Protein AF-A0A7J4V4W9-F1 (afdb_monomer)

Sequenc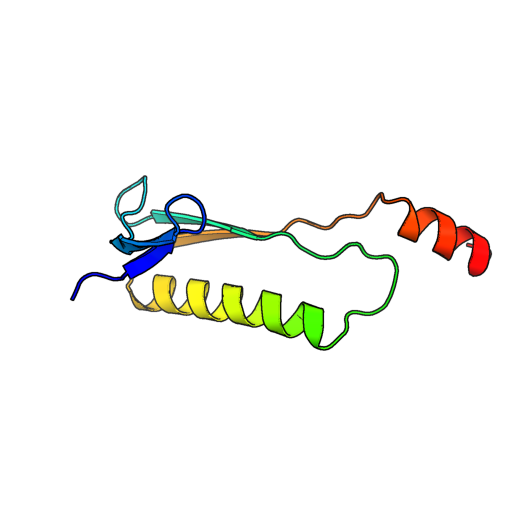e (84 aa):
MAFNLHNTLTRKKEEFVPLDDGKVRMYSCGPTVWDYAHVGNFRAYICVDVLKRYMLYKGSDVIHIMNITDVDDKIIERSVQEKK

Foldseek 3Di:
DFDWDQDPVVRDTDGDDDPDPLEAEEEDEADAPLDDDDPVRVVRVVVVVVVQVVSVVVRGHYDYDYDYNPDDPSNVVSCVVVVD

Solvent-accessible surface area (backbone atoms only — not comparable to full-atom values): 5229 Å² total; per-residue (Å²): 131,85,57,67,42,76,38,78,91,79,71,41,76,40,76,68,72,60,93,44,90,63,37,39,79,45,78,49,89,50,55,66,75,53,66,84,85,49,74,73,56,51,53,56,52,49,54,52,48,53,51,50,52,51,43,46,74,73,67,33,49,72,50,74,49,65,57,74,42,86,76,52,72,64,39,56,55,43,30,61,73,71,74,96

Radius of gyration: 17.02 Å; Cα contacts (8 Å, |Δi|>4): 86; chains: 1; bounding box: 36×26×48 Å

Structure (mmCIF, N/CA/C/O backbone):
data_AF-A0A7J4V4W9-F1
#
_entry.id   AF-A0A7J4V4W9-F1
#
loop_
_atom_site.group_PDB
_atom_site.id
_atom_site.type_symbol
_atom_site.label_atom_id
_atom_site.label_alt_id
_atom_site.label_comp_id
_atom_site.label_asym_id
_atom_site.label_entity_id
_atom_site.label_seq_id
_atom_site.pdbx_PDB_ins_code
_atom_site.Cartn_x
_atom_site.Cartn_y
_atom_site.Cartn_z
_atom_site.occupancy
_atom_site.B_iso_or_equiv
_atom_site.auth_seq_id
_atom_site.auth_comp_id
_atom_site.auth_asym_id
_atom_site.auth_atom_id
_atom_site.pdbx_PDB_model_num
ATOM 1 N N . MET A 1 1 ? -10.936 3.141 23.345 1.00 62.12 1 MET A N 1
ATOM 2 C CA . MET A 1 1 ? -11.105 4.329 22.480 1.00 62.12 1 MET A CA 1
ATOM 3 C C . MET A 1 1 ? -11.284 3.861 21.046 1.00 62.12 1 MET A C 1
ATOM 5 O O . MET A 1 1 ? -10.619 2.897 20.669 1.00 62.12 1 MET A O 1
ATOM 9 N N . ALA A 1 2 ? -12.187 4.501 20.300 1.00 82.44 2 ALA A N 1
ATOM 10 C CA . ALA A 1 2 ? -12.403 4.255 18.876 1.00 82.44 2 ALA A CA 1
ATOM 11 C C . ALA A 1 2 ? -11.125 4.534 18.066 1.00 82.44 2 ALA A C 1
ATOM 13 O O . ALA A 1 2 ? -10.359 5.441 18.408 1.00 82.44 2 ALA A O 1
ATOM 14 N N . PHE A 1 3 ? -10.868 3.737 17.027 1.00 91.75 3 PHE A N 1
ATOM 15 C CA . PHE A 1 3 ? -9.734 3.954 16.131 1.00 91.75 3 PHE A CA 1
ATOM 16 C C . PHE A 1 3 ? -10.158 4.897 15.004 1.00 91.75 3 PHE A C 1
ATOM 18 O O . PHE A 1 3 ? -11.077 4.579 14.257 1.00 91.75 3 PHE A O 1
ATOM 25 N N . ASN A 1 4 ? -9.494 6.048 14.883 1.00 95.50 4 ASN A N 1
ATOM 26 C CA . ASN A 1 4 ? -9.832 7.063 13.886 1.00 95.50 4 ASN A CA 1
ATOM 27 C C . ASN A 1 4 ? -8.772 7.134 12.782 1.00 95.50 4 ASN A C 1
ATOM 29 O O . ASN A 1 4 ? -7.577 7.217 13.076 1.00 95.50 4 ASN A O 1
ATOM 33 N N . LEU A 1 5 ? -9.210 7.203 11.526 1.00 96.06 5 LEU A N 1
ATOM 34 C CA . LEU A 1 5 ? -8.360 7.398 10.351 1.00 96.06 5 LEU A CA 1
ATOM 35 C C . LEU A 1 5 ? -8.658 8.738 9.681 1.00 96.06 5 LEU A C 1
ATOM 37 O O . LEU A 1 5 ? -9.783 9.227 9.705 1.00 96.06 5 LEU A O 1
ATOM 41 N N . HIS A 1 6 ? -7.640 9.351 9.077 1.00 97.75 6 HIS A N 1
ATOM 42 C CA . HIS A 1 6 ? -7.862 10.513 8.223 1.00 97.75 6 HIS A CA 1
ATOM 43 C C . HIS A 1 6 ? -8.436 10.053 6.882 1.00 97.75 6 HIS A C 1
ATOM 45 O O . HIS A 1 6 ? -7.754 9.368 6.122 1.00 97.75 6 HIS A O 1
ATOM 51 N N . ASN A 1 7 ? -9.672 10.445 6.595 1.00 98.12 7 ASN A N 1
ATOM 52 C CA . ASN A 1 7 ? -10.337 10.163 5.336 1.00 98.12 7 ASN A CA 1
ATOM 53 C C . ASN A 1 7 ? -10.076 11.308 4.350 1.00 98.12 7 ASN A C 1
ATOM 55 O O . ASN A 1 7 ? -10.570 12.421 4.526 1.00 98.12 7 ASN A O 1
ATOM 59 N N . THR A 1 8 ? -9.303 11.043 3.296 1.00 98.06 8 THR A N 1
ATOM 60 C CA . THR A 1 8 ? -8.973 12.045 2.270 1.00 98.06 8 THR A CA 1
ATOM 61 C C . THR A 1 8 ? -10.211 12.565 1.528 1.00 98.06 8 THR A C 1
ATOM 63 O O . THR A 1 8 ? -10.213 13.729 1.129 1.00 98.06 8 THR A O 1
ATOM 66 N N . LEU A 1 9 ? -11.276 11.759 1.391 1.00 98.12 9 LEU A N 1
ATOM 67 C CA . LEU A 1 9 ? -12.519 12.158 0.717 1.00 98.12 9 LEU A CA 1
ATOM 68 C C . LEU A 1 9 ? -13.221 13.308 1.453 1.00 98.12 9 LEU A C 1
ATOM 70 O O . LEU A 1 9 ? -13.670 14.266 0.830 1.00 98.12 9 LEU A O 1
ATOM 74 N N . THR A 1 10 ? -13.283 13.231 2.782 1.00 98.31 10 THR A N 1
ATOM 75 C CA . THR A 1 10 ? -13.970 14.218 3.632 1.00 98.31 10 THR A CA 1
ATOM 76 C C . THR A 1 10 ? -13.015 15.212 4.291 1.00 98.31 10 THR A C 1
ATOM 78 O O . THR A 1 10 ? -13.454 16.219 4.851 1.00 98.31 10 THR A O 1
ATOM 81 N N . ARG A 1 11 ? -11.704 14.942 4.217 1.00 98.00 11 ARG A N 1
ATOM 82 C CA . ARG A 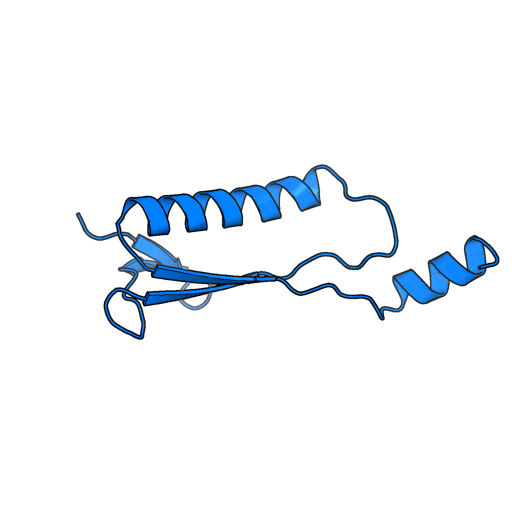1 11 ? -10.603 15.689 4.846 1.00 98.00 11 ARG A CA 1
ATOM 83 C C . ARG A 1 11 ? -10.704 15.761 6.371 1.00 98.00 11 ARG A C 1
ATOM 85 O O . ARG A 1 11 ? -10.200 16.702 6.986 1.00 98.00 11 ARG A O 1
ATOM 92 N N . LYS A 1 12 ? -11.331 14.768 7.002 1.00 98.25 12 LYS A N 1
ATOM 93 C CA . LYS A 1 12 ? -11.537 14.702 8.456 1.00 98.25 12 LYS A CA 1
ATOM 94 C C . LYS A 1 12 ? -10.952 13.424 9.038 1.00 98.25 12 LYS A C 1
ATOM 96 O O . LYS A 1 12 ? -10.664 12.472 8.321 1.00 98.25 12 LYS A O 1
ATOM 101 N N . LYS A 1 13 ? -10.736 13.422 10.354 1.00 97.94 13 LYS A N 1
ATOM 102 C CA . LYS A 1 13 ? -10.517 12.179 11.098 1.00 97.94 13 LYS A CA 1
ATOM 103 C C . LYS A 1 13 ? -11.882 11.578 11.402 1.00 97.94 13 LYS A C 1
ATOM 105 O O . LYS A 1 13 ? -12.710 12.258 11.999 1.00 97.94 13 LYS A O 1
ATOM 110 N N . GLU A 1 14 ? -12.091 10.344 10.987 1.00 97.94 14 GLU A N 1
ATOM 111 C CA . GLU A 1 14 ? -13.354 9.625 11.119 1.00 97.94 14 GLU A CA 1
ATOM 112 C C . GLU A 1 14 ? -13.110 8.296 11.818 1.00 97.94 14 GLU A C 1
ATOM 114 O O . GLU A 1 14 ? -12.026 7.719 11.696 1.00 97.94 14 GLU A O 1
ATOM 119 N N . GLU A 1 15 ? -14.111 7.830 12.558 1.00 96.62 15 GLU A N 1
ATOM 120 C CA . GLU A 1 15 ? -14.077 6.506 13.164 1.00 96.62 15 GLU A CA 1
ATOM 121 C C . GLU A 1 15 ? -14.028 5.442 12.072 1.00 96.62 15 GLU A C 1
ATOM 123 O O . GLU A 1 15 ? -14.834 5.433 11.142 1.00 96.62 15 GLU A O 1
ATOM 128 N N . PHE A 1 16 ? -13.043 4.554 12.175 1.00 95.62 16 PHE A N 1
ATOM 129 C CA . PHE A 1 16 ? -12.925 3.427 11.275 1.00 95.62 16 PHE A CA 1
ATOM 130 C C . PHE A 1 16 ? -13.857 2.310 11.738 1.00 95.62 16 PHE A C 1
ATOM 132 O O . PHE A 1 16 ? -13.633 1.695 12.782 1.00 95.62 16 PHE A O 1
ATOM 139 N N . VAL A 1 17 ? -14.864 2.026 10.918 1.00 94.62 17 VAL A N 1
ATOM 140 C CA . VAL A 1 17 ? -15.777 0.896 11.087 1.00 94.62 17 VAL A CA 1
ATOM 141 C C . VAL A 1 17 ? -15.617 -0.016 9.866 1.00 94.62 17 VAL A C 1
ATOM 143 O O . VAL A 1 17 ? -15.779 0.465 8.740 1.00 94.62 17 VAL A O 1
ATOM 146 N N . PRO A 1 18 ? -15.242 -1.298 10.038 1.00 94.06 18 PRO A N 1
ATOM 147 C CA . PRO A 1 18 ? -15.113 -2.218 8.914 1.00 94.06 18 PRO A CA 1
ATOM 148 C C . PRO A 1 18 ? -16.480 -2.499 8.278 1.00 94.06 18 PRO A C 1
ATOM 150 O O . PRO A 1 18 ? -17.509 -2.426 8.945 1.00 94.06 18 PRO A O 1
ATOM 153 N N . LEU A 1 19 ? -16.491 -2.842 6.984 1.00 94.00 19 LEU A N 1
ATOM 154 C CA . LEU A 1 19 ? -17.741 -3.169 6.287 1.00 94.00 19 LEU A CA 1
ATOM 155 C C . LEU A 1 19 ? -18.367 -4.471 6.809 1.00 94.00 19 LEU A C 1
ATOM 157 O O . LEU A 1 19 ? -19.584 -4.566 6.914 1.00 94.00 19 LEU A O 1
ATOM 161 N N . ASP A 1 20 ? -17.522 -5.453 7.127 1.00 93.69 20 ASP A N 1
ATOM 162 C CA . ASP A 1 20 ? -17.908 -6.733 7.711 1.00 93.69 20 ASP A CA 1
ATOM 163 C C . ASP A 1 20 ? -17.304 -6.816 9.117 1.00 93.69 20 ASP A C 1
ATOM 165 O O . ASP A 1 20 ? -16.114 -6.540 9.296 1.00 93.69 20 ASP A O 1
ATOM 169 N N . ASP A 1 21 ? -18.103 -7.191 10.116 1.00 91.12 21 ASP A N 1
ATOM 170 C CA . ASP A 1 21 ? -17.638 -7.190 11.504 1.00 91.12 21 ASP A CA 1
ATOM 171 C C . ASP A 1 21 ? -16.413 -8.102 11.694 1.00 91.12 21 ASP A C 1
ATOM 173 O O . ASP A 1 21 ? -16.340 -9.218 11.169 1.00 91.12 21 ASP A O 1
ATOM 177 N N . GLY A 1 22 ? -15.406 -7.584 12.397 1.00 90.56 22 GLY A N 1
ATOM 178 C CA . GLY A 1 22 ? -14.122 -8.256 12.607 1.00 90.56 22 GLY A CA 1
ATOM 179 C C . GLY A 1 22 ? -13.225 -8.426 11.368 1.00 90.56 22 GLY A C 1
ATOM 180 O O . GLY A 1 22 ? -12.120 -8.945 11.524 1.00 90.56 22 GLY A O 1
ATOM 181 N N . LYS A 1 23 ? -13.632 -7.986 10.163 1.00 96.69 23 LYS A N 1
ATOM 182 C CA . LYS A 1 23 ? -12.863 -8.163 8.914 1.00 96.69 23 LYS A CA 1
ATOM 183 C C . LYS A 1 23 ? -12.513 -6.841 8.237 1.00 96.69 23 LYS A C 1
ATOM 185 O O . LYS A 1 23 ? -13.368 -6.092 7.769 1.00 96.69 23 LYS A O 1
ATOM 190 N N . VAL A 1 24 ? -11.219 -6.585 8.087 1.00 97.25 24 VAL A N 1
ATOM 191 C CA . VAL A 1 24 ? -10.685 -5.403 7.408 1.00 97.25 24 VAL A CA 1
ATOM 192 C C . VAL A 1 24 ? -10.209 -5.779 6.012 1.00 97.25 24 VAL A C 1
ATOM 194 O O . VAL A 1 24 ? -9.312 -6.602 5.845 1.00 97.25 24 VAL A O 1
ATOM 197 N N . ARG A 1 25 ? -10.772 -5.124 4.995 1.00 97.44 25 ARG A N 1
ATOM 198 C CA . ARG A 1 25 ? -10.303 -5.207 3.608 1.00 97.44 25 ARG A CA 1
ATOM 199 C C . ARG A 1 25 ? -9.537 -3.941 3.258 1.00 97.44 25 ARG A C 1
ATOM 201 O O . ARG A 1 25 ? -10.067 -2.843 3.395 1.00 97.44 25 ARG A O 1
ATOM 208 N N . MET A 1 26 ? -8.298 -4.096 2.808 1.00 97.38 26 MET A N 1
ATOM 209 C CA . MET A 1 26 ? -7.414 -2.985 2.472 1.00 97.38 26 MET A CA 1
ATOM 210 C C . MET A 1 26 ? -6.767 -3.202 1.106 1.00 97.38 26 MET A C 1
ATOM 212 O O . MET A 1 26 ? -6.245 -4.278 0.819 1.00 97.38 26 MET A O 1
ATOM 216 N N . TYR A 1 27 ? -6.754 -2.152 0.290 1.00 98.25 27 TYR A N 1
ATOM 217 C CA . TYR A 1 27 ? -5.987 -2.089 -0.947 1.00 98.25 27 TYR A CA 1
ATOM 218 C C . TYR A 1 27 ? -4.956 -0.966 -0.852 1.00 98.25 27 TYR A C 1
ATOM 220 O O . TYR A 1 27 ? -5.274 0.132 -0.394 1.00 98.25 27 TYR A O 1
ATOM 228 N N . SER A 1 28 ? -3.736 -1.231 -1.307 1.00 98.00 28 SER A N 1
ATOM 229 C CA . SER A 1 28 ? -2.712 -0.205 -1.503 1.00 98.00 28 SER A CA 1
ATOM 230 C C . SER A 1 28 ? -2.096 -0.345 -2.885 1.00 98.00 28 SER A C 1
ATOM 232 O O . SER A 1 28 ? -1.765 -1.456 -3.292 1.00 98.00 28 SER A O 1
ATOM 234 N N . CYS A 1 29 ? -1.878 0.773 -3.574 1.00 97.62 29 CYS A N 1
ATOM 235 C CA . CYS A 1 29 ? -1.137 0.763 -4.830 1.00 97.62 29 CYS A CA 1
ATOM 236 C C . CYS A 1 29 ? 0.295 0.259 -4.592 1.00 97.62 29 CYS A C 1
ATOM 238 O O . CYS A 1 29 ? 0.977 0.743 -3.685 1.00 97.62 29 CYS A O 1
ATOM 240 N N . GLY A 1 30 ? 0.735 -0.705 -5.395 1.00 96.38 30 GLY A N 1
ATOM 241 C CA . GLY A 1 30 ? 2.116 -1.173 -5.414 1.00 96.38 30 GLY A CA 1
ATOM 242 C C . GLY A 1 30 ? 2.963 -0.484 -6.488 1.00 96.38 30 GLY A C 1
ATOM 243 O O . GLY A 1 30 ? 2.558 0.545 -7.037 1.00 96.38 30 GLY A O 1
ATOM 244 N N . PRO A 1 31 ? 4.171 -1.002 -6.758 1.00 97.25 31 PRO A N 1
ATOM 245 C CA . PRO A 1 31 ? 5.132 -0.347 -7.637 1.00 97.25 31 PRO A CA 1
ATOM 246 C C . PRO A 1 31 ? 4.802 -0.531 -9.119 1.00 97.25 31 PRO A C 1
ATOM 248 O O . PRO A 1 31 ? 4.349 -1.597 -9.538 1.00 97.25 31 PRO A O 1
ATOM 251 N N . THR A 1 32 ? 5.179 0.467 -9.918 1.00 97.62 32 THR A N 1
ATOM 252 C CA . THR A 1 32 ? 5.521 0.262 -11.330 1.00 97.62 32 THR A CA 1
ATOM 253 C C . THR A 1 32 ? 6.951 -0.259 -11.411 1.00 97.62 32 THR A C 1
ATOM 255 O O . THR A 1 32 ? 7.877 0.429 -10.978 1.00 97.62 32 THR A O 1
ATOM 258 N N . VAL A 1 33 ? 7.142 -1.468 -11.937 1.00 96.06 33 VAL A N 1
ATOM 259 C CA . VAL A 1 33 ? 8.423 -2.202 -11.875 1.00 96.06 33 VAL A CA 1
ATOM 260 C C . VAL A 1 33 ? 9.367 -1.863 -13.035 1.00 96.06 33 VAL A C 1
ATOM 262 O O . VAL A 1 33 ? 9.844 -2.741 -13.744 1.00 96.06 33 VAL A O 1
ATOM 265 N N . TRP A 1 34 ? 9.637 -0.570 -13.230 1.00 95.31 34 TRP A N 1
ATOM 266 C CA . TRP A 1 34 ? 10.550 -0.083 -14.274 1.00 95.31 34 TRP A CA 1
ATOM 267 C C . TRP A 1 34 ? 11.993 0.132 -13.780 1.00 95.31 34 TRP A C 1
ATOM 269 O O . TRP A 1 34 ? 12.909 0.145 -14.591 1.00 95.31 34 TRP A O 1
ATOM 279 N N . ASP A 1 35 ? 12.215 0.291 -12.471 1.00 95.19 35 ASP A N 1
ATOM 280 C CA . ASP A 1 35 ? 13.544 0.44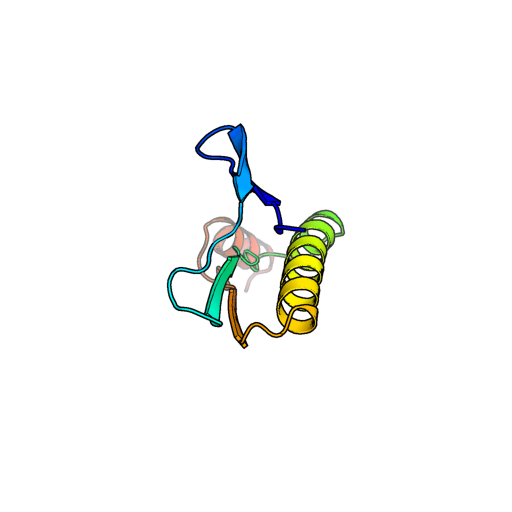4 -11.854 1.00 95.19 35 ASP A CA 1
ATOM 281 C C . ASP A 1 35 ? 13.520 -0.047 -10.391 1.00 95.19 35 ASP A C 1
ATOM 283 O O . ASP A 1 35 ? 12.473 -0.440 -9.862 1.00 95.19 35 ASP A O 1
ATOM 287 N N . TYR A 1 36 ? 14.671 -0.027 -9.718 1.00 95.88 36 TYR A N 1
ATOM 288 C CA . TYR A 1 36 ? 14.800 -0.348 -8.301 1.00 95.88 36 TYR A CA 1
ATOM 289 C C . TYR A 1 36 ? 13.988 0.605 -7.412 1.00 95.88 36 TYR A C 1
ATOM 291 O O . TYR A 1 36 ? 13.945 1.820 -7.608 1.00 95.88 36 TYR A O 1
ATOM 299 N N . ALA A 1 37 ? 13.379 0.048 -6.363 1.00 96.12 37 ALA A N 1
ATOM 300 C CA . ALA A 1 37 ? 12.638 0.830 -5.381 1.00 96.12 37 ALA A CA 1
ATOM 301 C C . ALA A 1 37 ? 13.560 1.778 -4.595 1.00 96.12 37 ALA A C 1
ATOM 303 O O . ALA A 1 37 ? 14.633 1.390 -4.128 1.00 96.12 37 ALA A O 1
ATOM 304 N N . HIS A 1 38 ? 13.098 3.009 -4.380 1.00 96.31 38 HIS A N 1
ATOM 305 C CA . HIS A 1 38 ? 13.794 4.016 -3.582 1.00 96.31 38 HIS A CA 1
ATOM 306 C C . HIS A 1 38 ? 13.112 4.236 -2.219 1.00 96.31 38 HIS A C 1
ATOM 308 O O . HIS A 1 38 ? 11.986 3.799 -1.969 1.00 96.31 38 HIS A O 1
ATOM 314 N N . VAL A 1 39 ? 13.774 4.976 -1.317 1.00 97.00 39 VAL A N 1
ATOM 315 C CA . VAL A 1 39 ? 13.292 5.239 0.060 1.00 97.00 39 VAL A CA 1
ATOM 316 C C . VAL A 1 39 ? 11.879 5.839 0.118 1.00 97.00 39 VAL A C 1
ATOM 318 O O . VAL A 1 39 ? 11.115 5.579 1.048 1.00 97.00 39 VAL A O 1
ATOM 321 N N . GLY A 1 40 ? 11.503 6.596 -0.913 1.00 95.50 40 GLY A N 1
ATOM 322 C CA . GLY A 1 40 ? 10.156 7.142 -1.074 1.00 95.50 40 GLY A CA 1
ATOM 323 C C . GLY A 1 40 ? 9.088 6.056 -1.231 1.00 95.50 40 GLY A C 1
ATOM 324 O O . GLY A 1 40 ? 8.053 6.139 -0.571 1.00 95.50 40 GLY A O 1
ATOM 325 N N . ASN A 1 41 ? 9.353 5.011 -2.026 1.00 96.19 41 ASN A N 1
ATOM 326 C CA . ASN A 1 41 ? 8.450 3.862 -2.137 1.00 96.19 41 ASN A CA 1
ATOM 327 C C . ASN A 1 41 ? 8.336 3.138 -0.791 1.00 96.19 41 ASN A C 1
ATOM 329 O O . ASN A 1 41 ? 7.231 2.880 -0.317 1.00 96.19 41 ASN A O 1
ATOM 333 N N . PHE A 1 42 ? 9.473 2.876 -0.135 1.00 96.12 42 PHE A N 1
ATOM 334 C CA . PHE A 1 42 ? 9.488 2.151 1.137 1.00 96.12 42 PHE A CA 1
ATOM 335 C C . PHE A 1 42 ? 8.719 2.870 2.242 1.00 96.12 42 PHE A C 1
ATOM 337 O O . PHE A 1 42 ? 8.011 2.215 3.002 1.00 96.12 42 PHE A O 1
ATOM 344 N N . ARG A 1 43 ? 8.773 4.206 2.303 1.00 97.31 43 ARG A N 1
ATOM 345 C CA . ARG A 1 43 ? 7.957 4.980 3.249 1.00 97.31 43 ARG A CA 1
ATOM 346 C C . ARG A 1 43 ? 6.464 4.682 3.086 1.00 97.31 43 ARG A C 1
ATOM 348 O O . ARG A 1 43 ? 5.780 4.489 4.088 1.00 97.31 43 ARG A O 1
ATOM 355 N N . ALA A 1 44 ? 5.961 4.639 1.852 1.00 95.44 44 ALA A N 1
ATOM 356 C CA . ALA A 1 44 ? 4.553 4.346 1.591 1.00 95.44 44 ALA A CA 1
ATOM 357 C C . ALA A 1 44 ? 4.187 2.919 2.028 1.00 95.44 44 ALA A C 1
ATOM 359 O O . ALA A 1 44 ? 3.205 2.730 2.747 1.00 95.44 44 ALA A O 1
ATOM 360 N N . TYR A 1 45 ? 5.011 1.931 1.672 1.00 96.56 45 TYR A N 1
ATOM 361 C CA . TYR A 1 45 ? 4.763 0.529 2.020 1.00 96.56 45 TYR A CA 1
ATOM 362 C C . TYR A 1 45 ? 4.831 0.278 3.528 1.00 96.56 45 TYR A C 1
ATOM 364 O O . TYR A 1 45 ? 3.971 -0.411 4.069 1.00 96.56 45 TYR A O 1
ATOM 372 N N . ILE A 1 46 ? 5.788 0.895 4.228 1.00 97.69 46 ILE A N 1
ATOM 373 C CA . ILE A 1 46 ? 5.901 0.802 5.689 1.00 97.69 46 ILE A CA 1
ATOM 374 C C . ILE A 1 46 ? 4.692 1.446 6.369 1.00 97.69 46 ILE A C 1
ATOM 376 O O . ILE A 1 46 ? 4.169 0.879 7.322 1.00 97.69 46 ILE A O 1
ATOM 380 N N . CYS A 1 47 ? 4.202 2.596 5.891 1.00 97.62 47 CYS A N 1
ATOM 381 C CA . CYS A 1 47 ? 2.989 3.197 6.452 1.00 97.62 47 CYS A CA 1
ATOM 382 C C . CYS A 1 47 ? 1.784 2.246 6.372 1.00 97.62 47 CYS A C 1
ATOM 384 O O . CYS A 1 47 ? 1.050 2.110 7.352 1.00 97.62 47 CYS A O 1
ATOM 386 N N . VAL A 1 48 ? 1.598 1.572 5.234 1.00 97.44 48 VAL A N 1
ATOM 387 C CA . VAL A 1 48 ? 0.517 0.591 5.057 1.00 97.44 48 VAL A CA 1
ATOM 388 C C . VAL A 1 48 ? 0.746 -0.654 5.923 1.00 97.44 48 VAL A C 1
ATOM 390 O O . VAL A 1 48 ? -0.196 -1.142 6.546 1.00 97.44 48 VAL A O 1
ATOM 393 N N . ASP A 1 49 ? 1.984 -1.141 6.024 1.00 98.12 49 ASP A N 1
ATOM 394 C CA . ASP A 1 49 ? 2.333 -2.289 6.872 1.00 98.12 49 ASP A CA 1
ATOM 395 C C . ASP A 1 49 ? 2.085 -2.003 8.360 1.00 98.12 49 ASP A C 1
ATOM 397 O O . ASP A 1 49 ? 1.484 -2.817 9.060 1.00 98.12 49 ASP A O 1
ATOM 401 N N . VAL A 1 50 ? 2.454 -0.815 8.846 1.00 98.19 50 VAL A N 1
ATOM 402 C CA . VAL A 1 50 ? 2.168 -0.385 10.224 1.00 98.19 50 VAL A CA 1
ATOM 403 C C . VAL A 1 50 ? 0.662 -0.346 10.478 1.00 98.19 50 VAL A C 1
ATOM 405 O O . VAL A 1 50 ? 0.207 -0.839 11.512 1.00 98.19 50 VAL A O 1
ATOM 408 N N . LEU A 1 51 ? -0.126 0.172 9.529 1.00 97.25 5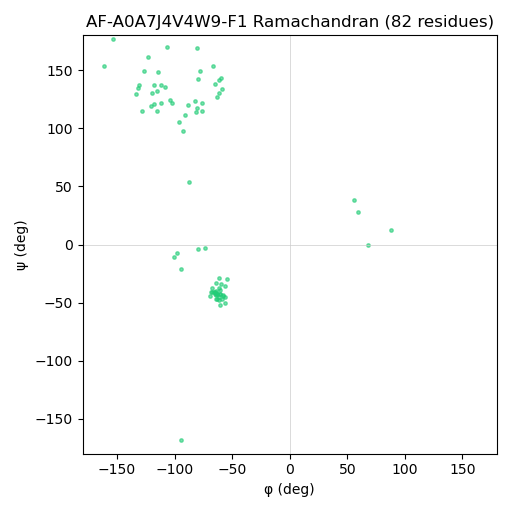1 LEU A N 1
ATOM 409 C CA . LEU A 1 51 ? -1.586 0.168 9.629 1.00 97.25 51 LEU A CA 1
ATOM 410 C C . LEU A 1 51 ? -2.140 -1.263 9.691 1.00 97.25 51 LEU A C 1
ATOM 412 O O . LEU A 1 51 ? -2.924 -1.574 10.588 1.00 97.25 51 LEU A O 1
ATOM 416 N N . LYS A 1 52 ? -1.692 -2.155 8.799 1.00 97.81 52 LYS A N 1
ATOM 417 C CA . LYS A 1 52 ? -2.069 -3.577 8.803 1.00 97.81 52 LYS A CA 1
ATOM 418 C C . LYS A 1 52 ? -1.753 -4.240 10.141 1.00 97.81 52 LYS A C 1
ATOM 420 O O . LYS A 1 52 ? -2.621 -4.884 10.726 1.00 97.81 52 LYS A O 1
ATOM 425 N N . ARG A 1 53 ? -0.523 -4.081 10.639 1.00 98.12 53 ARG A N 1
ATOM 426 C CA . ARG A 1 53 ? -0.077 -4.661 11.917 1.00 98.12 53 ARG A CA 1
ATOM 427 C C . ARG A 1 53 ? -0.904 -4.153 13.085 1.00 98.12 53 ARG A C 1
ATOM 429 O O . ARG A 1 53 ? -1.228 -4.933 13.974 1.00 98.12 53 ARG A O 1
ATOM 436 N N . TYR A 1 54 ? -1.269 -2.875 13.073 1.00 96.94 54 TYR A N 1
ATOM 437 C CA . TYR A 1 54 ? -2.137 -2.313 14.097 1.00 96.94 54 TYR A CA 1
ATOM 438 C C . TYR A 1 54 ? -3.541 -2.937 14.065 1.00 96.94 54 TYR A C 1
ATOM 440 O O . TYR A 1 54 ? -4.066 -3.301 15.115 1.00 96.94 54 TYR A O 1
ATOM 448 N N . MET A 1 55 ? -4.127 -3.136 12.880 1.00 95.81 55 MET A N 1
ATOM 449 C CA . MET A 1 55 ? -5.430 -3.805 12.740 1.00 95.81 55 MET A CA 1
ATOM 450 C C . MET A 1 55 ? -5.390 -5.270 13.199 1.00 95.81 55 MET A C 1
ATOM 452 O O . MET A 1 55 ? -6.279 -5.710 13.925 1.00 95.81 55 MET A O 1
ATOM 456 N N . LEU A 1 56 ? -4.324 -6.000 12.855 1.00 96.56 56 LEU A N 1
ATOM 457 C CA . LEU A 1 56 ? -4.096 -7.364 13.349 1.00 96.56 56 LEU A CA 1
ATOM 458 C C . LEU A 1 56 ? -3.953 -7.391 14.878 1.00 96.56 56 LEU A C 1
ATOM 460 O O . LEU A 1 56 ? -4.583 -8.206 15.543 1.00 96.56 56 LEU A O 1
ATOM 464 N N . TYR A 1 57 ? -3.180 -6.463 15.454 1.00 96.31 57 TYR A N 1
ATOM 465 C CA . TYR A 1 57 ? -3.031 -6.321 16.908 1.00 96.31 57 TYR A CA 1
ATOM 466 C C . TYR A 1 57 ? -4.370 -6.040 17.609 1.00 96.31 57 TYR A C 1
ATOM 468 O O . TYR A 1 57 ? -4.612 -6.516 18.715 1.00 96.31 57 TYR A O 1
ATOM 476 N N . LYS A 1 58 ? -5.267 -5.299 16.952 1.00 92.94 58 LYS A N 1
ATOM 477 C CA . LYS A 1 58 ? -6.628 -5.025 17.427 1.00 92.94 58 LYS A CA 1
ATOM 478 C C . LYS A 1 58 ? -7.579 -6.225 17.322 1.00 92.94 58 LYS A C 1
ATOM 480 O O . LYS A 1 58 ? -8.716 -6.099 17.771 1.00 92.94 58 LYS A O 1
ATOM 485 N N . GLY A 1 59 ? -7.130 -7.357 16.777 1.00 94.00 59 GLY A N 1
ATOM 486 C CA . GLY A 1 59 ? -7.906 -8.592 16.655 1.00 94.00 59 GLY A CA 1
ATOM 487 C C . GLY A 1 59 ? -8.747 -8.689 15.382 1.00 94.00 59 GLY A C 1
ATOM 488 O O . GLY A 1 59 ? -9.613 -9.552 15.305 1.00 94.00 59 GLY A O 1
ATOM 489 N N . SER A 1 60 ? -8.526 -7.811 14.399 1.00 95.25 60 SER A N 1
ATOM 490 C CA . SER A 1 60 ? -9.201 -7.910 13.102 1.00 95.25 60 SER A CA 1
ATOM 491 C C . SER A 1 60 ? -8.539 -8.956 12.208 1.00 95.25 60 SER A C 1
ATOM 493 O O . SER A 1 60 ? -7.312 -9.041 12.154 1.00 95.25 60 SER A O 1
ATOM 495 N N . ASP A 1 61 ? -9.344 -9.687 11.443 1.00 97.06 61 ASP A N 1
ATOM 496 C CA . ASP A 1 61 ? -8.880 -10.444 10.281 1.00 97.06 61 ASP A CA 1
ATOM 497 C C . ASP A 1 61 ? -8.642 -9.464 9.122 1.00 97.06 61 ASP A C 1
ATOM 499 O O . ASP A 1 61 ? -9.539 -8.706 8.751 1.00 97.06 61 ASP A O 1
ATOM 503 N N . VAL A 1 62 ? -7.421 -9.411 8.584 1.00 97.75 62 VAL A N 1
ATOM 504 C CA . VAL A 1 62 ? -7.025 -8.393 7.598 1.00 97.75 62 VAL A CA 1
ATOM 505 C C . VAL A 1 62 ? -6.700 -9.033 6.256 1.00 97.75 62 VAL A C 1
ATOM 507 O O . VAL A 1 62 ? -5.670 -9.689 6.097 1.00 97.75 62 VAL A O 1
ATOM 510 N N . ILE A 1 63 ? -7.511 -8.718 5.248 1.00 98.00 63 ILE A N 1
ATOM 511 C CA . ILE A 1 63 ? -7.233 -9.014 3.843 1.00 98.00 63 ILE A CA 1
ATOM 512 C C . ILE A 1 63 ? -6.613 -7.764 3.218 1.00 98.00 63 ILE A C 1
ATOM 514 O O . ILE A 1 63 ? -7.298 -6.775 2.955 1.00 98.00 63 ILE A O 1
ATOM 518 N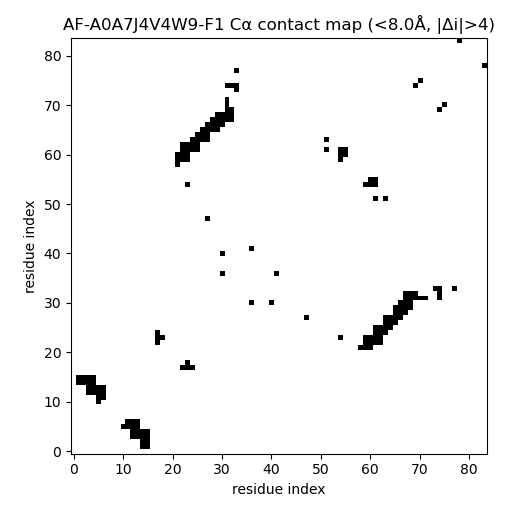 N . HIS A 1 64 ? -5.301 -7.806 2.986 1.00 98.12 64 HIS A N 1
ATOM 519 C CA 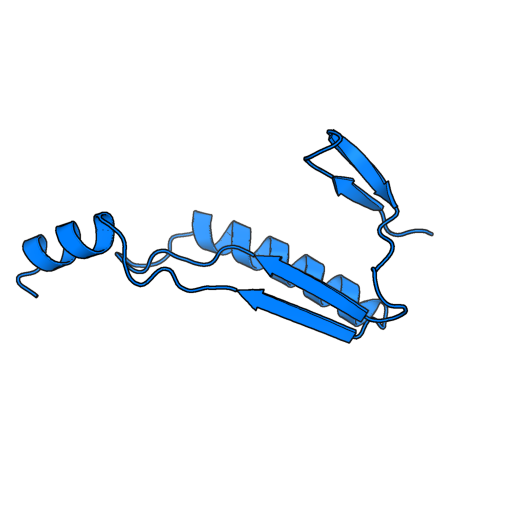. HIS A 1 64 ? -4.555 -6.724 2.341 1.00 98.12 64 HIS A CA 1
ATOM 520 C C . HIS A 1 64 ? -4.067 -7.156 0.960 1.00 98.12 64 HIS A C 1
ATOM 522 O O . HIS A 1 64 ? -3.328 -8.132 0.846 1.00 98.12 64 HIS A O 1
ATOM 528 N N . ILE A 1 65 ? -4.469 -6.408 -0.068 1.00 98.38 65 ILE A N 1
ATOM 529 C CA . ILE A 1 65 ? -4.061 -6.601 -1.461 1.00 98.38 65 ILE A CA 1
ATOM 530 C C . ILE A 1 65 ? -3.175 -5.430 -1.895 1.00 98.38 65 ILE A C 1
ATOM 532 O O . ILE A 1 65 ? -3.472 -4.266 -1.617 1.00 98.38 65 ILE A O 1
ATOM 536 N N . MET A 1 66 ? -2.101 -5.749 -2.612 1.00 97.94 66 MET A N 1
ATOM 537 C CA . MET A 1 66 ? -1.239 -4.785 -3.284 1.00 97.94 66 MET A CA 1
ATOM 538 C C . MET A 1 66 ? -0.979 -5.276 -4.703 1.00 97.94 66 MET A C 1
ATOM 540 O O . MET A 1 66 ? -0.633 -6.441 -4.894 1.00 97.94 66 MET A O 1
ATOM 544 N N . ASN A 1 67 ? -1.181 -4.408 -5.691 1.00 98.25 67 ASN A N 1
ATOM 545 C CA . ASN A 1 67 ? -0.925 -4.750 -7.086 1.00 98.25 67 ASN A CA 1
ATOM 546 C C . ASN A 1 67 ? 0.571 -4.646 -7.425 1.00 98.25 67 ASN A C 1
ATOM 548 O O . ASN A 1 67 ? 1.360 -4.075 -6.676 1.00 98.25 67 ASN A O 1
ATOM 552 N N . ILE A 1 68 ? 0.939 -5.150 -8.596 1.00 97.81 68 ILE A N 1
ATOM 553 C CA . ILE A 1 68 ? 2.180 -4.801 -9.287 1.00 97.81 68 ILE A CA 1
ATOM 554 C C . ILE A 1 68 ? 1.746 -4.203 -10.620 1.00 97.81 68 ILE A C 1
ATOM 556 O O . ILE A 1 68 ? 0.890 -4.776 -11.289 1.00 97.81 68 ILE A O 1
ATOM 560 N N . THR A 1 69 ? 2.276 -3.036 -10.971 1.00 98.12 69 THR A N 1
ATOM 561 C CA . THR A 1 69 ? 2.068 -2.458 -12.299 1.00 98.12 69 THR A CA 1
ATOM 562 C C . THR A 1 69 ? 3.224 -2.916 -13.179 1.00 98.12 69 THR A C 1
ATOM 564 O O . THR A 1 69 ? 4.325 -2.372 -13.103 1.00 98.12 69 THR A O 1
ATOM 567 N N . ASP A 1 70 ? 2.985 -3.968 -13.953 1.00 96.81 70 ASP A N 1
ATOM 568 C CA . ASP A 1 70 ? 3.942 -4.636 -14.842 1.00 96.81 70 ASP A CA 1
ATOM 569 C C . ASP A 1 70 ? 3.831 -4.189 -16.310 1.00 96.81 70 ASP A C 1
ATOM 571 O O . ASP A 1 70 ? 4.696 -4.513 -17.121 1.00 96.81 70 ASP A O 1
ATOM 575 N N . VAL A 1 71 ? 2.817 -3.381 -16.632 1.00 96.81 71 VAL A N 1
ATOM 576 C CA . VAL A 1 71 ? 2.647 -2.716 -17.928 1.00 96.81 71 VAL A CA 1
ATOM 577 C C . VAL A 1 71 ? 2.426 -1.221 -17.698 1.00 96.81 71 VAL A C 1
ATOM 579 O O . VAL A 1 71 ? 1.430 -0.820 -17.098 1.00 96.81 71 VAL A O 1
ATOM 582 N N . ASP A 1 72 ? 3.375 -0.404 -18.154 1.00 98.00 72 ASP A N 1
ATOM 583 C CA . ASP A 1 72 ? 3.376 1.061 -18.046 1.00 98.00 72 ASP A CA 1
ATOM 584 C C . ASP A 1 72 ? 4.370 1.644 -19.063 1.00 98.00 72 ASP A C 1
ATOM 586 O O . ASP A 1 72 ? 5.360 0.986 -19.404 1.00 98.00 72 ASP A O 1
ATOM 590 N N . ASP A 1 73 ? 4.158 2.884 -19.505 1.00 97.81 73 ASP A N 1
ATOM 591 C CA . ASP A 1 73 ? 5.034 3.551 -20.478 1.00 97.81 73 ASP A CA 1
ATOM 592 C C . ASP A 1 73 ? 6.496 3.600 -20.001 1.00 97.81 73 ASP A C 1
ATOM 594 O O . ASP A 1 73 ? 7.416 3.373 -20.786 1.00 97.81 73 ASP A O 1
ATOM 598 N N . LYS A 1 74 ? 6.735 3.768 -18.692 1.00 96.50 74 LYS A N 1
ATOM 599 C CA . LYS A 1 74 ? 8.097 3.775 -18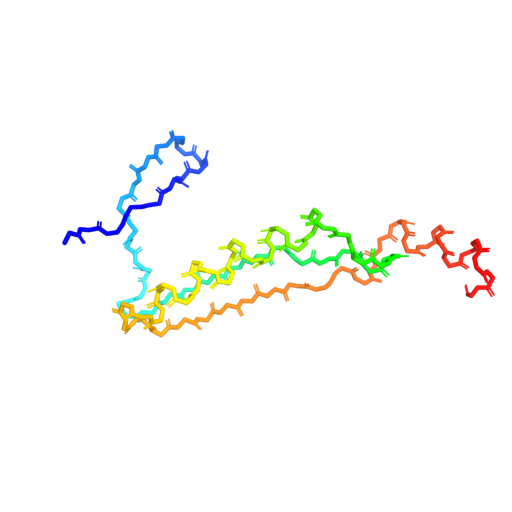.126 1.00 96.50 74 LYS A CA 1
ATOM 600 C C . LYS A 1 74 ? 8.814 2.438 -18.275 1.00 96.50 74 LYS A C 1
ATOM 602 O O . LYS A 1 74 ? 10.035 2.409 -18.417 1.00 96.50 74 LYS A O 1
ATOM 607 N N . ILE A 1 75 ? 8.070 1.332 -18.217 1.00 97.12 75 ILE A N 1
ATOM 608 C CA . ILE A 1 75 ? 8.623 -0.015 -18.399 1.00 97.12 75 ILE A CA 1
ATOM 609 C C . ILE A 1 75 ? 9.041 -0.187 -19.860 1.00 97.12 75 ILE A C 1
ATOM 611 O O . ILE A 1 75 ? 10.151 -0.645 -20.126 1.00 97.12 75 ILE A O 1
ATOM 615 N N . ILE A 1 76 ? 8.190 0.244 -20.797 1.00 96.94 76 ILE A N 1
ATOM 616 C CA . ILE A 1 76 ? 8.468 0.185 -22.238 1.00 96.94 76 ILE A CA 1
ATOM 617 C C . ILE A 1 76 ? 9.715 1.012 -22.572 1.00 96.94 76 ILE A C 1
ATOM 619 O O . ILE A 1 76 ? 10.657 0.499 -23.177 1.00 96.94 76 ILE A O 1
ATOM 623 N N . GLU A 1 77 ? 9.757 2.271 -22.130 1.00 96.81 77 GLU A N 1
ATOM 624 C CA . GLU A 1 77 ? 10.895 3.167 -22.353 1.00 96.81 77 GLU A CA 1
ATOM 625 C C . GLU A 1 77 ? 12.197 2.591 -21.783 1.00 96.81 77 GLU A C 1
ATOM 627 O O . GLU A 1 77 ? 13.233 2.606 -22.455 1.00 96.81 77 GLU A O 1
ATOM 632 N N . ARG A 1 78 ? 12.152 2.038 -20.564 1.00 96.00 78 ARG A N 1
ATOM 633 C CA . ARG A 1 78 ? 13.329 1.443 -19.929 1.00 96.00 78 ARG A CA 1
ATOM 634 C C . ARG A 1 78 ? 13.805 0.178 -20.644 1.00 96.00 78 ARG A C 1
ATOM 636 O O . ARG A 1 78 ? 15.011 0.019 -20.816 1.00 96.00 78 ARG A O 1
ATOM 643 N N . SER A 1 79 ? 12.894 -0.690 -21.088 1.00 95.94 79 SER A N 1
ATOM 644 C CA . SER A 1 79 ? 13.241 -1.914 -21.830 1.00 95.94 79 SER A CA 1
ATOM 645 C C . SER A 1 79 ? 14.013 -1.581 -23.108 1.00 95.94 79 SER A C 1
ATOM 647 O O . SER A 1 79 ? 15.101 -2.109 -23.343 1.00 95.94 79 SER A O 1
ATOM 649 N N . VAL A 1 80 ? 13.520 -0.594 -23.869 1.00 96.56 80 VAL A N 1
ATOM 650 C CA . VAL A 1 80 ? 14.183 -0.095 -25.083 1.00 96.56 80 VAL A CA 1
ATOM 651 C C . VAL A 1 80 ? 15.575 0.471 -24.772 1.00 96.56 80 VAL A C 1
ATOM 653 O O . VAL A 1 80 ? 16.526 0.182 -25.500 1.00 96.56 80 VAL A O 1
ATOM 656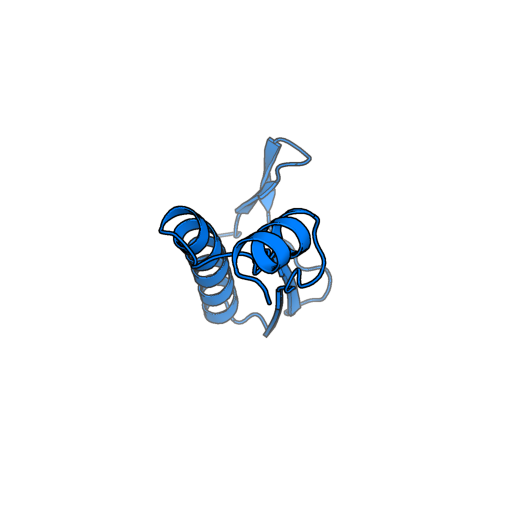 N N . GLN A 1 81 ? 15.727 1.237 -23.683 1.00 94.31 81 GLN A N 1
ATOM 657 C CA . GLN A 1 81 ? 17.025 1.781 -23.253 1.00 94.31 81 GLN A CA 1
ATOM 658 C C . GLN A 1 81 ? 18.026 0.684 -22.860 1.00 94.31 81 GLN A C 1
ATOM 660 O O . GLN A 1 81 ? 19.207 0.776 -23.197 1.00 94.31 81 GLN A O 1
ATOM 665 N N . GLU A 1 82 ? 17.565 -0.361 -22.170 1.00 94.12 82 GLU A N 1
ATOM 666 C CA . GLU A 1 82 ? 18.397 -1.493 -21.741 1.00 94.12 82 GLU A CA 1
ATOM 667 C C . GLU A 1 82 ? 18.659 -2.518 -22.858 1.00 94.12 82 GLU A C 1
ATOM 669 O O . GLU A 1 82 ? 19.437 -3.451 -22.650 1.00 94.12 82 GLU A O 1
ATOM 674 N N . LYS A 1 83 ? 18.061 -2.331 -24.047 1.00 85.00 83 LYS A N 1
ATOM 675 C CA . LYS A 1 83 ? 18.058 -3.290 -25.167 1.00 85.00 83 LYS A CA 1
ATOM 676 C C . LYS A 1 83 ? 17.506 -4.665 -24.765 1.00 85.00 83 LYS A C 1
ATOM 678 O O . LYS A 1 83 ? 18.036 -5.692 -25.195 1.00 85.00 83 LYS A O 1
ATOM 683 N N . LYS A 1 84 ? 16.476 -4.663 -23.921 1.00 60.53 84 LYS A N 1
ATOM 684 C CA . LYS A 1 84 ? 15.725 -5.845 -23.493 1.00 60.53 84 LYS A CA 1
ATOM 685 C C . LYS A 1 84 ? 14.369 -5.900 -24.175 1.00 60.53 84 LYS A C 1
ATOM 687 O O . LYS A 1 84 ? 13.770 -4.817 -24.377 1.00 60.53 84 LYS A O 1
#

pLDDT: mean 95.41, std 5.9, range [60.53, 98.38]

Nearest PDB structures (foldseek):
  8qhp-assembly1_B  TM=9.961E-01  e=1.015E-07  Pyrococcus furiosus DSM 3638
  3tqo-assembly1_A  TM=9.921E-01  e=2.284E-07  Coxiella burnetii
  1u0b-assembly1_B  TM=9.891E-01  e=7.662E-06  Escherichia coli
  1li5-assembly2_B  TM=9.171E-01  e=5.109E-06  Escherichia coli
  6ujd-assembly1_A-2  TM=8.620E-01  e=8.771E-06  Elizabethkingia sp.

Secondary structure (DSSP, 8-state):
---EEEETTTTEEEE---SBTTEEEEEE---BTTS---HHHHHHHHHHHHHHHHHHHTT-EEEEEE--B---HHHHHHHHHHT-

Mean predicted aligned error: 3.47 Å

=== Feature glossary ===
Key to the feature types in this record:

pLDDT. pLDDT is the predicted lDDT-Cα score: AlphaFold's confidence that the local environment of each residue (all inter-atomic distances within 15 Å) is correctly placed. It is a per-residue number between 0 and 100, with higher meaning more reliable.

Radius of gyration, Cα contacts, bounding box. The geometric summary reports three shape descriptors. Rg (radius of gyration) measures how spread out the Cα atoms are about their centre of mass; compact globular proteins have small Rg, elongated or unfolded ones large. Cα contacts (<8 Å, |i−j|>4) count long-range residue pairs in spatial proximity — high for tightly packed folds, near zero for rods or random coil. The bounding-box extents give the protein's footprint along x, y, z in Å.

Backbone torsions (φ/ψ). Backbone dihedral angles. Every residue except chain termini has a φ (preceding-C → N → Cα → C) and a ψ (N → Cα → C → next-N). They are reported in degrees following the IUPAC sign convention. Secondary structure is essentially a statement about which (φ, ψ) basin each residue occupies.

Contact-map, Ramachandran, and PAE plots. Plot images: a contact map (which residues are close in 3D, as an N×N binary image), a Ramachandran scatter (backbone torsion angles, revealing secondary-structure composition at a glance), and — for AlphaFold structures — a PAE heatmap (pairwise prediction confidence).

Predicted aligned error. Predicted Aligned Error (PAE) is an AlphaFold confidence matrix: entry (i, j) is the expected error in the position of residue j, in ångströms, when the prediction is superimposed on the true structure at residue i. Low PAE within a block of residues means that block is internally rigid and well-predicted; high PAE between two blocks means their relative placement is uncertain even if each block individually is confident.

Secondary structure (3-state, P-SEA). Three-state secondary structure (P-SEA) collapses the eight DSSP classes into helix (a), strand (b), and coil (c). P-SEA assigns these from Cα geometry alone — distances and angles — without requiring backbone oxygens, so it works on any Cα trace.

Solvent-accessible surface area. Solvent-accessible surface area (SASA) is the area in Å² traced out by the centre of a 1.4 Å probe sphere (a water molecule) rolled over the protein's van der Waals surface (Shrake–Rupley / Lee–Richards construction). Buried residues have near-zero SASA; fully exposed residues can exceed 200 Å². The total SASA scales roughly with the number of surface residues.

Foldseek 3Di. The Foldseek 3Di string encodes local tertiary geometry as a 20-letter alphabet — one character per residue — derived from the relative positions of nearby Cα atoms. Unlike the amino-acid sequence, 3Di is a direct function of the 3D structure, so two proteins with the same fold have similar 3Di strings even at low sequence identity.

B-factor. For experimental (PDB) structures, the B-factor (temperature factor) quantifies the positional spread of each atom in the crystal — a combination of thermal vibration and static disorder — in units of Å². High B-factors mark flexible loops or poorly resolved regions; low B-factors mark the rigid, well-ordered core.

mmCIF coordinates. The mmCIF block holds the 3D Cartesian coordinates of each backbone atom (N, Cα, C, O) in ångströms. mmCIF is the PDB's canonical archive format — a tagged-loop text representation of the atomic model.

InterPro / GO / CATH / organism. Functional annotations link the protein to curated databases. InterPro entries identify conserved domains and families by matching the sequence against member-database signatures (Pfam, PROSITE, CDD, …). Gene Ontology (GO) terms describe molecular function, biological process, and cellular component in a controlled vocabulary. CATH places the structure in a hierarchical fold classification (Class/Architecture/Topology/Homologous-superfamily). The organism is the source species.

Rendered structure images. Structure images are PyMOL renders from six orthogonal camera directions. Cartoon representation draws helices as coils and strands as arrows; sticks shows the backbone as bonds; surface shows the solvent-excluded envelope. Rainbow coloring maps sequence position to hue (blue→red, N→C); chain coloring assigns a distinct color per polypeptide.

Sequence. This is the polypeptide sequence — one letter per residue, N-terminus first. Length ranges from a few dozen residues for small domains to over a thousand for large multi-domain proteins.

Secondary structure (8-state, DSSP). The SS8 string is DSSP's per-residue secondary-structure call. α-helix (H) means an i→i+4 H-bond ladder; β-strand (E) means the residue participates in a β-sheet; 3₁₀ (G) and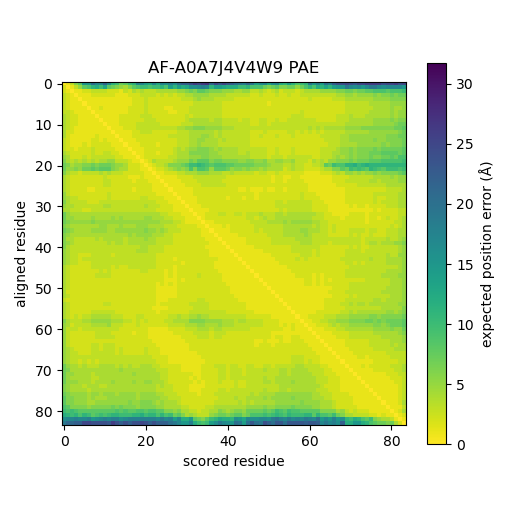 π (I) are tighter and wider helices; T/S are turns/bends; '-' is loop.

Nearest PDB structures. Structural nearest neighbors (via Foldseek easy-search vs the PDB). Reported per hit: target PDB id, E-value, and alignment TM-score. A TM-score above ~0.5 is the conventional threshold for 'same fold'.